Protein AF-A0AAD4BG51-F1 (afdb_monomer_lite)

Organism: NCBI:txid1328754

Secondary structure (DSSP, 8-state):
--HHHHHHSS---HHHHHHHHHHHHHHHHHHHHHHHHSSSS---HHHHHHHHHHHHHHHHHHHHHHHHHHHHHHHHHTTT-HHHHHHHHHHHHHHHHHHHHHHHHHTSHHHHHHHHHHHHHHHHHHHS---GGGT--

Radius of gyration: 22.19 Å; chains: 1; bounding box: 37×41×70 Å

Structure (mmCIF, N/CA/C/O backbone):
data_AF-A0AAD4BG51-F1
#
_entry.id   AF-A0AAD4BG51-F1
#
loop_
_atom_site.group_PDB
_atom_site.id
_atom_site.type_symbol
_atom_site.label_atom_id
_atom_site.label_alt_id
_atom_site.label_comp_id
_atom_site.label_asym_id
_atom_site.label_entity_id
_atom_site.label_seq_id
_atom_site.pdbx_PDB_ins_code
_atom_site.Cartn_x
_atom_site.Cartn_y
_atom_site.Cartn_z
_atom_site.occupancy
_atom_site.B_iso_or_equiv
_atom_site.auth_seq_id
_atom_site.auth_comp_id
_atom_site.auth_asym_id
_atom_site.auth_atom_id
_atom_site.pdbx_PDB_model_num
ATOM 1 N N . MET A 1 1 ? 3.784 27.896 24.393 1.00 53.19 1 MET A N 1
ATOM 2 C CA . MET A 1 1 ? 4.749 26.817 24.707 1.00 53.19 1 MET A CA 1
ATOM 3 C C . MET A 1 1 ? 4.096 25.708 25.551 1.00 53.19 1 MET A C 1
ATOM 5 O O . MET A 1 1 ? 4.689 25.236 26.497 1.00 53.19 1 MET A O 1
ATOM 9 N N . ILE A 1 2 ? 2.863 25.287 25.233 1.00 57.28 2 ILE A N 1
ATOM 10 C CA . ILE A 1 2 ? 2.092 24.314 26.052 1.00 57.28 2 ILE A CA 1
ATOM 11 C C . ILE A 1 2 ? 1.808 23.024 25.249 1.00 57.28 2 ILE A C 1
ATOM 13 O O . ILE A 1 2 ? 1.431 21.991 25.785 1.00 57.28 2 ILE A O 1
ATOM 17 N N . ILE A 1 3 ? 2.031 23.067 23.931 1.00 59.00 3 ILE A N 1
ATOM 18 C CA . ILE A 1 3 ? 1.666 21.998 22.990 1.00 59.00 3 ILE A CA 1
ATOM 19 C C . ILE A 1 3 ? 2.767 20.924 22.907 1.00 59.00 3 ILE A C 1
ATOM 21 O O . ILE A 1 3 ? 2.474 19.753 22.689 1.00 59.00 3 ILE A O 1
ATOM 25 N N . ILE A 1 4 ? 4.033 21.306 23.122 1.00 60.59 4 ILE A N 1
ATOM 26 C CA . ILE A 1 4 ? 5.182 20.391 23.027 1.00 60.59 4 ILE A CA 1
ATOM 27 C C . ILE A 1 4 ? 5.178 19.372 24.169 1.00 60.59 4 ILE A C 1
ATOM 29 O O . ILE A 1 4 ? 5.307 18.179 23.908 1.00 60.59 4 ILE A O 1
ATOM 33 N N . GLU A 1 5 ? 4.950 19.810 25.409 1.00 61.97 5 GLU A N 1
ATOM 34 C CA . GLU A 1 5 ? 4.966 18.911 26.572 1.00 61.97 5 GLU A CA 1
ATOM 35 C C . GLU A 1 5 ? 3.813 17.902 26.541 1.00 61.97 5 GLU A C 1
ATOM 37 O O . GLU A 1 5 ? 4.003 16.727 26.853 1.00 61.97 5 GLU A O 1
ATOM 42 N N . TYR A 1 6 ? 2.634 18.318 26.072 1.00 55.69 6 TYR A N 1
ATOM 43 C CA . TYR A 1 6 ? 1.471 17.432 25.986 1.00 55.69 6 TYR A CA 1
ATOM 44 C C . TYR A 1 6 ? 1.572 16.384 24.868 1.00 55.69 6 TYR A C 1
ATOM 46 O O . TYR A 1 6 ? 1.011 15.295 24.991 1.00 55.69 6 TYR A O 1
ATOM 54 N N . VAL A 1 7 ? 2.288 16.689 23.781 1.00 58.78 7 VAL A N 1
ATOM 55 C CA . VAL A 1 7 ? 2.533 15.735 22.688 1.00 58.78 7 VAL A CA 1
ATOM 56 C C . VAL A 1 7 ? 3.654 14.755 23.041 1.00 58.78 7 VAL A C 1
ATOM 58 O O . VAL A 1 7 ? 3.554 13.582 22.684 1.00 58.78 7 VAL A O 1
ATOM 61 N N . TRP A 1 8 ? 4.691 15.204 23.756 1.00 60.84 8 TRP A N 1
ATOM 62 C CA . TRP A 1 8 ? 5.882 14.390 24.032 1.00 60.84 8 TRP A CA 1
ATOM 63 C C . TRP A 1 8 ? 5.805 13.528 25.297 1.00 60.84 8 TRP A C 1
ATOM 65 O O . TRP A 1 8 ? 6.408 12.459 25.317 1.00 60.84 8 TRP A O 1
ATOM 75 N N . CYS A 1 9 ? 5.039 13.911 26.323 1.00 56.47 9 CYS A N 1
ATOM 76 C CA . CYS A 1 9 ? 4.921 13.114 27.556 1.00 56.47 9 CYS A CA 1
ATOM 77 C C . CYS A 1 9 ? 3.834 12.028 27.508 1.00 56.47 9 CYS A C 1
ATOM 79 O O . CYS A 1 9 ? 3.566 11.367 28.514 1.00 56.47 9 CYS A O 1
ATOM 81 N N . ARG A 1 10 ? 3.181 11.81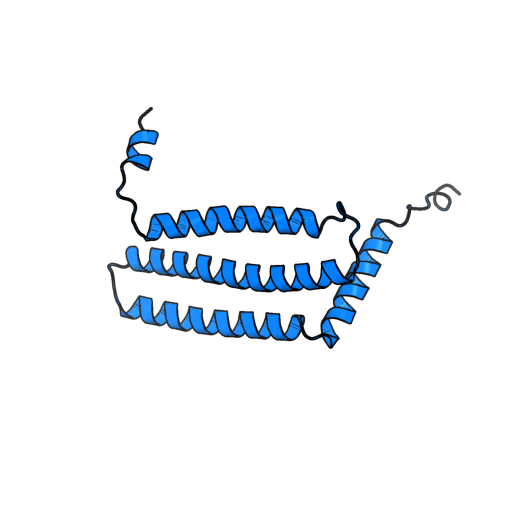9 26.359 1.00 60.06 10 ARG A N 1
ATOM 82 C CA . ARG A 1 10 ? 2.181 10.757 26.230 1.00 60.06 10 ARG A CA 1
ATOM 83 C C . ARG A 1 10 ? 2.899 9.404 26.140 1.00 60.06 10 ARG A C 1
ATOM 85 O O . ARG A 1 10 ? 3.753 9.256 25.265 1.00 60.06 10 ARG A O 1
ATOM 92 N N . PRO A 1 11 ? 2.563 8.410 26.989 1.00 68.56 11 PRO A N 1
ATOM 93 C CA . PRO A 1 11 ? 3.193 7.097 26.927 1.00 68.56 11 PRO A CA 1
ATOM 94 C C . PRO A 1 11 ? 3.043 6.551 25.511 1.00 68.56 11 PRO A C 1
ATOM 96 O O . PRO A 1 11 ? 1.931 6.481 24.975 1.00 68.56 11 PRO A O 1
ATOM 99 N N . TRP A 1 12 ? 4.180 6.240 24.891 1.00 56.16 12 TRP A N 1
ATOM 100 C CA . TRP A 1 12 ? 4.242 5.731 23.531 1.00 56.16 12 TRP A CA 1
ATOM 101 C C . TRP A 1 12 ? 3.472 4.417 23.466 1.00 56.16 12 TRP A C 1
ATOM 103 O O . TRP A 1 12 ? 3.924 3.365 23.912 1.00 56.16 12 TRP A O 1
ATOM 113 N N . THR A 1 13 ? 2.254 4.496 22.944 1.00 74.56 13 THR A N 1
ATOM 114 C CA . THR A 1 13 ? 1.453 3.312 22.660 1.00 74.56 13 THR A CA 1
ATOM 115 C C . THR A 1 13 ? 1.937 2.702 21.352 1.00 74.56 13 THR A C 1
ATOM 117 O O . THR A 1 13 ? 2.326 3.424 20.435 1.00 74.56 13 THR A O 1
ATOM 120 N N . TRP A 1 14 ? 1.847 1.378 21.239 1.00 64.88 14 TRP A N 1
ATOM 121 C CA . TRP A 1 14 ? 2.175 0.620 20.024 1.00 64.88 14 TRP A CA 1
ATOM 122 C C . TRP A 1 14 ? 1.513 1.170 18.745 1.00 64.88 14 TRP A C 1
ATOM 124 O O . TRP A 1 14 ? 2.064 1.084 17.650 1.00 64.88 14 TRP A O 1
ATOM 134 N N . VAL A 1 15 ? 0.342 1.793 18.889 1.00 65.19 15 VAL A N 1
ATOM 135 C CA . VAL A 1 15 ? -0.393 2.448 17.797 1.00 65.19 15 VAL A CA 1
ATOM 136 C C . VAL A 1 15 ? 0.347 3.689 17.282 1.00 65.19 15 VAL A C 1
ATOM 138 O O . VAL A 1 15 ? 0.368 3.956 16.083 1.00 65.19 15 VAL A O 1
ATOM 141 N N . SER A 1 16 ? 0.971 4.448 18.185 1.00 67.56 16 SER A N 1
ATOM 142 C CA . SER A 1 16 ? 1.703 5.671 17.852 1.00 67.56 16 SER A CA 1
ATOM 143 C C . SER A 1 16 ? 3.010 5.360 17.120 1.00 67.56 16 SER A C 1
ATOM 145 O O . SER A 1 16 ? 3.340 6.049 16.157 1.00 67.56 16 SER A O 1
ATOM 147 N N . THR A 1 17 ? 3.711 4.289 17.511 1.00 75.19 17 THR A N 1
ATOM 148 C CA . THR A 1 17 ? 4.902 3.784 16.807 1.00 75.19 17 THR A CA 1
ATOM 149 C C . THR A 1 17 ? 4.572 3.371 15.381 1.00 75.19 17 THR A C 1
ATOM 151 O O . THR A 1 17 ? 5.247 3.807 14.452 1.00 75.19 17 THR A O 1
ATOM 154 N N . MET A 1 18 ? 3.517 2.574 15.182 1.00 71.06 18 MET A N 1
ATOM 155 C CA . MET A 1 18 ? 3.129 2.145 13.835 1.00 71.06 18 MET A CA 1
ATOM 156 C C . MET A 1 18 ? 2.708 3.316 12.947 1.00 71.06 18 MET A C 1
ATOM 158 O O . MET A 1 18 ? 3.078 3.356 11.779 1.00 71.06 18 MET A O 1
ATOM 162 N N . PHE A 1 19 ? 2.001 4.305 13.496 1.00 69.38 19 PHE A N 1
ATOM 163 C CA . PHE A 1 19 ? 1.625 5.501 12.742 1.00 69.38 19 PHE A CA 1
ATOM 164 C C . PHE A 1 19 ? 2.844 6.304 12.267 1.00 69.38 19 PHE A C 1
ATOM 166 O O . PHE A 1 19 ? 2.879 6.759 11.125 1.00 69.38 19 PHE A O 1
ATOM 173 N N . VAL A 1 20 ? 3.852 6.459 13.128 1.00 75.94 20 VAL A N 1
ATOM 174 C CA . VAL A 1 20 ? 5.128 7.100 12.785 1.00 75.94 20 VAL A CA 1
ATOM 175 C C . VAL A 1 20 ? 5.823 6.299 11.684 1.00 75.94 20 VAL A C 1
ATOM 177 O O . VAL A 1 20 ? 6.142 6.858 10.640 1.00 75.94 20 VAL A O 1
ATOM 180 N N . ILE A 1 21 ? 5.971 4.986 11.853 1.00 77.44 21 ILE A N 1
ATOM 181 C CA . ILE A 1 21 ? 6.630 4.110 10.874 1.00 77.44 21 ILE A CA 1
ATOM 182 C C . ILE A 1 21 ? 5.961 4.212 9.499 1.00 77.44 21 ILE A C 1
ATOM 184 O O . ILE A 1 21 ? 6.641 4.503 8.520 1.00 77.44 21 ILE A O 1
ATOM 188 N N . VAL A 1 22 ? 4.635 4.072 9.421 1.00 75.31 22 VAL A N 1
ATOM 189 C CA . VAL A 1 22 ? 3.892 4.230 8.161 1.00 75.31 22 VAL A CA 1
ATOM 190 C C . VAL A 1 22 ? 4.098 5.642 7.597 1.00 75.31 22 VAL A C 1
ATOM 192 O O . VAL A 1 22 ? 4.385 5.825 6.422 1.00 75.31 22 VAL A O 1
ATOM 195 N N . ARG A 1 23 ? 4.045 6.693 8.410 1.00 79.88 23 ARG A N 1
ATOM 196 C CA . ARG A 1 23 ? 4.184 8.050 7.869 1.00 79.88 23 ARG A CA 1
ATOM 197 C C . ARG A 1 23 ? 5.580 8.344 7.309 1.00 79.88 23 ARG A C 1
ATOM 199 O O . ARG A 1 23 ? 5.683 8.946 6.243 1.00 79.88 23 ARG A O 1
ATOM 206 N N . TYR A 1 24 ? 6.635 7.927 8.003 1.00 78.62 24 TYR A N 1
ATOM 207 C CA . TYR A 1 24 ? 8.012 8.195 7.582 1.00 78.62 24 TYR A CA 1
ATOM 208 C C . TYR A 1 24 ? 8.478 7.251 6.470 1.00 78.62 24 TYR A C 1
ATOM 210 O O . TYR A 1 24 ? 9.107 7.715 5.524 1.00 78.62 24 TYR A O 1
ATOM 218 N N . ILE A 1 25 ? 8.112 5.965 6.515 1.00 75.62 25 ILE A N 1
ATOM 219 C CA . ILE A 1 25 ? 8.433 5.020 5.434 1.00 75.62 25 ILE A CA 1
ATOM 220 C C . ILE A 1 25 ? 7.699 5.404 4.146 1.00 75.62 25 ILE A C 1
ATOM 222 O O . ILE A 1 25 ? 8.308 5.377 3.081 1.00 75.62 25 ILE A O 1
ATOM 226 N N . GLY A 1 26 ? 6.436 5.832 4.233 1.00 73.06 26 GLY A N 1
ATOM 227 C CA . GLY A 1 26 ? 5.680 6.289 3.065 1.00 73.06 26 GLY A CA 1
ATOM 228 C C . GLY A 1 26 ? 6.297 7.521 2.407 1.00 73.06 26 GLY A C 1
ATOM 229 O O . GLY A 1 26 ? 6.418 7.574 1.188 1.00 73.06 26 GLY A O 1
ATOM 230 N N . LEU A 1 27 ? 6.751 8.491 3.208 1.00 73.44 27 LEU A N 1
ATOM 231 C CA . LEU A 1 27 ? 7.452 9.674 2.698 1.00 73.44 27 LEU A CA 1
ATOM 232 C C . LEU A 1 27 ? 8.780 9.313 2.027 1.00 73.44 27 LEU A C 1
ATOM 234 O O . LEU A 1 27 ? 9.048 9.795 0.928 1.00 73.44 27 LEU A O 1
ATOM 238 N N . CYS A 1 28 ? 9.579 8.441 2.650 1.00 76.19 28 CYS A N 1
ATOM 239 C CA . CYS A 1 28 ? 10.801 7.928 2.034 1.00 76.19 28 CYS A CA 1
ATOM 240 C C . CYS A 1 28 ? 10.497 7.234 0.701 1.00 76.19 28 CYS A C 1
ATOM 242 O O . CYS A 1 28 ? 11.173 7.504 -0.286 1.00 76.19 28 CYS A O 1
ATOM 244 N N . TRP A 1 29 ? 9.445 6.413 0.647 1.00 75.62 29 TRP A N 1
ATOM 245 C CA . TRP A 1 29 ? 9.045 5.706 -0.567 1.00 75.62 29 TRP A CA 1
ATOM 246 C C . TRP A 1 29 ? 8.620 6.658 -1.691 1.00 75.62 29 TRP A C 1
ATOM 248 O O . TRP A 1 29 ? 9.096 6.510 -2.811 1.00 75.62 29 TRP A O 1
ATOM 258 N N . VAL A 1 30 ? 7.798 7.678 -1.406 1.00 75.50 30 VAL A N 1
ATOM 259 C CA . VAL A 1 30 ? 7.404 8.685 -2.411 1.00 75.50 30 VAL A CA 1
ATOM 260 C C . VAL A 1 30 ? 8.625 9.438 -2.940 1.00 75.50 30 VAL A C 1
ATOM 262 O O . VAL A 1 30 ? 8.718 9.669 -4.144 1.00 75.50 30 VAL A O 1
ATOM 265 N N . MET A 1 31 ? 9.588 9.784 -2.077 1.00 77.12 31 MET A N 1
ATOM 266 C CA . MET A 1 31 ? 10.833 10.418 -2.526 1.00 77.12 31 MET A CA 1
ATOM 267 C C . MET A 1 31 ? 11.634 9.493 -3.446 1.00 77.12 31 MET A C 1
ATOM 269 O O . MET A 1 31 ? 12.067 9.927 -4.510 1.00 77.12 31 MET A O 1
ATOM 273 N N . THR A 1 32 ? 11.789 8.219 -3.079 1.00 72.31 32 THR A N 1
ATOM 274 C CA . THR A 1 32 ? 12.448 7.207 -3.913 1.00 72.31 32 THR A CA 1
ATOM 275 C C . THR A 1 32 ? 11.737 7.055 -5.259 1.00 72.31 32 THR A C 1
ATOM 277 O O . THR A 1 32 ? 12.376 7.149 -6.301 1.00 72.31 32 THR A O 1
ATOM 280 N N . PHE A 1 33 ? 10.413 6.910 -5.262 1.00 71.44 33 PHE A N 1
ATOM 281 C CA . PHE A 1 33 ? 9.619 6.769 -6.480 1.00 71.44 33 PHE A CA 1
ATOM 282 C C . PHE A 1 33 ? 9.776 7.972 -7.416 1.00 71.44 33 PHE A C 1
ATOM 284 O O . PHE A 1 33 ? 10.053 7.796 -8.597 1.00 71.44 33 PHE A O 1
ATOM 291 N N . VAL A 1 34 ? 9.677 9.200 -6.895 1.00 72.12 34 VAL A N 1
ATOM 292 C CA . VAL A 1 34 ? 9.869 10.418 -7.698 1.00 72.12 34 VAL A CA 1
ATOM 293 C C . VAL A 1 34 ? 11.280 10.470 -8.282 1.00 72.12 34 VAL A C 1
ATOM 295 O O . VAL A 1 34 ? 11.422 10.771 -9.464 1.00 72.12 34 VAL A O 1
ATOM 298 N N . LEU A 1 35 ? 12.309 10.129 -7.503 1.00 69.25 35 LEU A N 1
ATOM 299 C CA . LEU A 1 35 ? 13.702 10.133 -7.965 1.00 69.25 35 LEU A CA 1
ATOM 300 C C . LEU A 1 35 ? 13.982 9.108 -9.073 1.00 69.25 35 LEU A C 1
ATOM 302 O O . LEU A 1 35 ? 14.838 9.364 -9.913 1.00 69.25 35 LEU A O 1
ATOM 306 N N . PHE A 1 36 ? 13.279 7.971 -9.083 1.00 64.75 36 PHE A N 1
ATOM 307 C CA . PHE A 1 36 ? 13.474 6.918 -10.086 1.00 64.75 36 PHE A CA 1
ATOM 308 C C . PHE A 1 36 ? 12.523 7.017 -11.289 1.00 64.75 36 PHE A C 1
ATOM 310 O O . PHE A 1 36 ? 12.901 6.622 -12.388 1.00 64.75 36 PHE A O 1
ATOM 317 N N . CYS A 1 37 ? 11.310 7.556 -11.123 1.00 62.50 37 CYS A N 1
ATOM 318 C CA . CYS A 1 37 ? 10.376 7.784 -12.234 1.00 62.50 37 CYS A CA 1
ATOM 319 C C . CYS A 1 37 ? 10.678 9.054 -13.028 1.00 62.50 37 CYS A C 1
ATOM 321 O O . CYS A 1 37 ? 10.334 9.138 -14.205 1.00 62.50 37 CYS A O 1
ATOM 323 N N . THR A 1 38 ? 11.290 10.057 -12.400 1.00 59.28 38 THR A N 1
ATOM 324 C CA . THR A 1 38 ? 11.820 11.206 -13.130 1.00 59.28 38 THR A CA 1
ATOM 325 C C . THR A 1 38 ? 13.219 10.829 -13.603 1.00 59.28 38 THR A C 1
ATOM 327 O O . THR A 1 38 ? 14.043 10.406 -12.803 1.00 59.28 38 THR A O 1
ATOM 330 N N . SER A 1 39 ? 13.485 10.914 -14.906 1.00 56.41 39 SER A N 1
ATOM 331 C CA . SER A 1 39 ? 14.703 10.436 -15.586 1.00 56.41 39 SER A CA 1
ATOM 332 C C . SER A 1 39 ? 16.012 11.150 -15.185 1.00 56.41 39 SER A C 1
ATOM 334 O O . SER A 1 39 ? 16.910 11.304 -16.008 1.00 56.41 39 SER A O 1
ATOM 336 N N . PHE A 1 40 ? 16.139 11.618 -13.941 1.00 54.69 40 PHE A N 1
ATOM 337 C CA . PHE A 1 40 ? 17.309 12.314 -13.409 1.00 54.69 40 PHE A CA 1
ATOM 338 C C . PHE A 1 40 ? 18.564 11.436 -13.374 1.00 54.69 40 PHE A C 1
ATOM 340 O O . PHE A 1 40 ? 19.669 11.974 -13.357 1.00 54.69 40 PHE A O 1
ATOM 347 N N . ILE A 1 41 ? 18.417 10.108 -13.393 1.00 56.50 41 ILE A N 1
ATOM 348 C CA . ILE A 1 41 ? 19.533 9.163 -13.454 1.00 56.50 41 ILE A CA 1
ATOM 349 C C . ILE A 1 41 ? 19.354 8.287 -14.706 1.00 56.50 41 ILE A C 1
ATOM 351 O O . ILE A 1 41 ? 18.529 7.372 -14.692 1.00 56.50 41 ILE A O 1
ATOM 355 N N . PRO A 1 42 ? 20.107 8.532 -15.795 1.00 56.59 42 PRO A N 1
ATOM 356 C CA . PRO A 1 42 ? 20.166 7.612 -16.922 1.00 56.59 42 PRO A CA 1
ATOM 357 C C . PRO A 1 42 ? 20.882 6.330 -16.472 1.00 56.59 42 PRO A C 1
ATOM 359 O O . PRO A 1 42 ? 22.107 6.287 -16.373 1.00 56.59 42 PRO A O 1
ATOM 362 N N . GLY A 1 43 ? 20.106 5.302 -16.130 1.00 60.47 43 GLY A N 1
ATOM 363 C CA . GLY A 1 43 ? 20.595 3.976 -15.755 1.00 60.47 43 GLY A CA 1
ATOM 364 C C . GLY A 1 43 ? 20.270 2.917 -16.818 1.00 60.47 43 GLY A C 1
ATOM 365 O O . GLY A 1 43 ? 19.386 3.138 -17.649 1.00 60.47 43 GLY A O 1
ATOM 366 N N . PRO A 1 44 ? 20.951 1.757 -16.811 1.00 59.62 44 PRO A N 1
ATOM 367 C CA . PRO A 1 44 ? 20.640 0.649 -17.712 1.00 59.62 44 PRO A CA 1
ATOM 368 C C . PRO A 1 44 ? 19.184 0.183 -17.547 1.00 59.62 44 PRO A C 1
ATOM 370 O O . PRO A 1 44 ? 18.699 0.055 -16.421 1.00 59.62 44 PRO A O 1
ATOM 373 N N . LEU A 1 45 ? 18.510 -0.127 -18.661 1.00 62.12 45 LEU A N 1
ATOM 374 C CA . LEU A 1 45 ? 17.103 -0.571 -18.707 1.00 62.12 45 LEU A CA 1
ATOM 375 C C . LEU A 1 45 ? 16.812 -1.774 -17.787 1.00 62.12 45 LEU A C 1
ATOM 377 O O . LEU A 1 45 ? 15.720 -1.882 -17.233 1.00 62.12 45 LEU A O 1
ATOM 381 N N . GLU A 1 46 ? 17.801 -2.642 -17.566 1.00 61.84 46 GLU A N 1
ATOM 382 C CA . GLU A 1 46 ? 17.682 -3.804 -16.676 1.00 61.84 46 GLU A CA 1
ATOM 383 C C . GLU A 1 46 ? 17.533 -3.412 -15.200 1.00 61.84 46 GLU A C 1
ATOM 385 O O . GLU A 1 46 ? 16.750 -4.014 -14.465 1.00 61.84 46 GLU A O 1
ATOM 390 N N . VAL A 1 47 ? 18.223 -2.352 -14.769 1.00 63.31 47 VAL A N 1
ATOM 391 C CA . VAL A 1 47 ? 18.165 -1.859 -13.386 1.00 63.31 47 VAL A CA 1
ATOM 392 C C . VAL A 1 47 ? 16.814 -1.190 -13.115 1.00 63.31 47 VAL A C 1
ATOM 394 O O . VAL A 1 47 ? 16.255 -1.336 -12.029 1.00 63.31 47 VAL A O 1
ATOM 397 N N . GLY A 1 48 ? 16.243 -0.521 -14.123 1.00 65.38 48 GLY A N 1
ATOM 398 C CA . GLY A 1 48 ? 14.916 0.095 -14.033 1.00 65.38 48 GLY A CA 1
ATOM 399 C C . GLY A 1 48 ? 13.791 -0.921 -13.810 1.00 65.38 48 GLY A C 1
ATOM 400 O O . GLY A 1 48 ? 12.897 -0.668 -13.004 1.00 65.38 48 GLY A O 1
ATOM 401 N N . SER A 1 49 ? 13.865 -2.090 -14.456 1.00 68.19 49 SER A N 1
ATOM 402 C CA . SER A 1 49 ? 12.859 -3.155 -14.315 1.00 68.19 49 SER A CA 1
ATOM 403 C C . SER A 1 49 ? 12.819 -3.738 -12.896 1.00 68.19 49 SER A C 1
ATOM 405 O O . SER A 1 49 ? 11.756 -3.831 -12.281 1.00 68.19 49 SER A O 1
ATOM 407 N N . VAL A 1 50 ? 13.990 -4.041 -12.321 1.00 68.56 50 VAL A N 1
ATOM 408 C CA . VAL A 1 50 ? 14.093 -4.590 -10.957 1.00 68.56 50 VAL A CA 1
ATOM 409 C C . VAL A 1 50 ? 13.625 -3.574 -9.912 1.00 68.56 50 VAL A C 1
ATOM 411 O O . VAL A 1 50 ? 12.894 -3.928 -8.988 1.00 68.56 50 VAL A O 1
ATOM 414 N N . ILE A 1 51 ? 13.999 -2.298 -10.062 1.00 71.12 51 ILE A N 1
ATOM 415 C CA . ILE A 1 51 ? 13.559 -1.231 -9.151 1.00 71.12 51 ILE A CA 1
ATOM 416 C C . ILE A 1 51 ? 12.045 -1.035 -9.232 1.00 71.12 51 ILE A C 1
ATOM 418 O O . ILE A 1 51 ? 11.402 -0.879 -8.195 1.00 71.12 51 ILE A O 1
ATOM 422 N N . TYR A 1 52 ? 11.463 -1.087 -10.433 1.00 70.31 52 TYR A N 1
ATOM 423 C CA . TYR A 1 52 ? 10.018 -0.989 -10.611 1.00 70.31 52 TYR A CA 1
ATOM 424 C C . TYR A 1 52 ? 9.286 -2.127 -9.894 1.00 70.31 52 TYR A C 1
ATOM 426 O O . TYR A 1 52 ? 8.373 -1.870 -9.108 1.00 70.31 52 TYR A O 1
ATOM 434 N N . GLN A 1 53 ? 9.753 -3.365 -10.061 1.00 73.19 53 GLN A N 1
ATOM 435 C CA . GLN A 1 53 ? 9.173 -4.525 -9.390 1.00 73.19 53 GLN A CA 1
ATOM 436 C C . GLN A 1 53 ? 9.273 -4.402 -7.862 1.00 73.19 53 GLN A C 1
ATOM 438 O O . GLN A 1 53 ? 8.273 -4.539 -7.160 1.00 73.19 53 GLN A O 1
ATOM 443 N N . ILE A 1 54 ? 10.451 -4.054 -7.330 1.00 77.00 54 ILE A N 1
ATOM 444 C CA . ILE A 1 54 ? 10.638 -3.813 -5.889 1.00 77.00 54 ILE A CA 1
ATOM 445 C C . ILE A 1 54 ? 9.719 -2.684 -5.398 1.00 77.00 54 ILE A C 1
ATOM 447 O O . ILE A 1 54 ? 9.160 -2.778 -4.305 1.00 77.00 54 ILE A O 1
ATOM 451 N N . SER A 1 55 ? 9.536 -1.627 -6.195 1.00 72.06 55 SER A N 1
ATOM 452 C CA . SER A 1 55 ? 8.670 -0.503 -5.838 1.00 72.06 55 SER A CA 1
ATOM 453 C C . SER A 1 55 ? 7.193 -0.897 -5.748 1.00 72.06 55 SER A C 1
ATOM 455 O O . SER A 1 55 ? 6.519 -0.430 -4.829 1.00 72.06 55 SER A O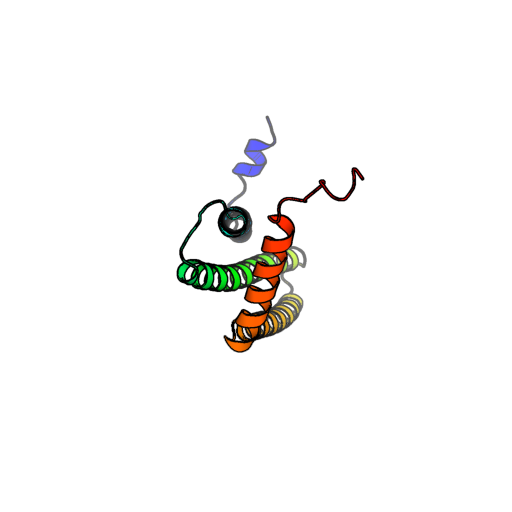 1
ATOM 457 N N . GLY A 1 56 ? 6.720 -1.798 -6.620 1.00 75.56 56 GLY A N 1
ATOM 458 C CA . GLY A 1 56 ? 5.363 -2.352 -6.587 1.00 75.56 56 GLY A CA 1
ATOM 459 C C . GLY A 1 56 ? 5.107 -3.152 -5.309 1.00 75.56 56 GLY A C 1
ATOM 460 O O . GLY A 1 56 ? 4.210 -2.819 -4.532 1.00 75.56 56 GLY A O 1
ATOM 461 N N . TRP A 1 57 ? 5.984 -4.110 -4.998 1.00 77.31 57 TRP A N 1
ATOM 462 C CA . TRP A 1 57 ? 5.890 -4.889 -3.756 1.00 77.31 57 TRP A CA 1
ATOM 463 C C . TRP A 1 57 ? 5.986 -4.014 -2.500 1.00 77.31 57 TRP A C 1
ATOM 465 O O . TRP A 1 57 ? 5.247 -4.220 -1.533 1.00 77.31 57 TRP A O 1
ATOM 475 N N . ALA A 1 58 ? 6.859 -3.001 -2.510 1.00 78.44 58 ALA A N 1
ATOM 476 C CA . ALA A 1 58 ? 6.982 -2.047 -1.412 1.00 78.44 58 ALA A CA 1
ATOM 477 C C . ALA A 1 58 ? 5.707 -1.207 -1.221 1.00 78.44 58 ALA A C 1
ATOM 479 O O . ALA A 1 58 ? 5.321 -0.937 -0.084 1.00 78.44 58 ALA A O 1
ATOM 480 N N . PHE A 1 59 ? 5.024 -0.835 -2.307 1.00 75.94 59 PHE A N 1
ATOM 481 C CA . PHE A 1 59 ? 3.750 -0.119 -2.258 1.00 75.94 59 PHE A CA 1
ATOM 482 C C . PHE A 1 59 ? 2.630 -0.971 -1.655 1.00 75.94 59 PHE A C 1
ATOM 484 O O . PHE A 1 59 ? 1.912 -0.505 -0.769 1.00 75.94 59 PHE A O 1
ATOM 491 N N . VAL A 1 60 ? 2.516 -2.236 -2.072 1.00 80.00 60 VAL A N 1
ATOM 492 C CA . VAL A 1 60 ? 1.539 -3.181 -1.506 1.00 80.00 60 VAL A CA 1
ATOM 493 C C . VAL A 1 60 ? 1.789 -3.377 -0.008 1.00 80.00 60 VAL A C 1
ATOM 495 O O . VAL A 1 60 ? 0.860 -3.275 0.797 1.00 80.00 60 VAL A O 1
ATOM 498 N N . ALA A 1 61 ? 3.050 -3.573 0.392 1.00 80.75 61 ALA A N 1
ATOM 499 C CA . ALA A 1 61 ? 3.427 -3.673 1.800 1.00 80.75 61 ALA A CA 1
ATOM 500 C C . ALA A 1 61 ? 3.068 -2.395 2.579 1.00 80.75 61 ALA A C 1
ATOM 502 O O . ALA A 1 61 ? 2.523 -2.467 3.683 1.00 80.75 61 ALA A O 1
ATOM 503 N N . PHE A 1 62 ? 3.307 -1.223 1.990 1.00 80.06 62 PHE A N 1
ATOM 504 C CA . PHE A 1 62 ? 2.993 0.065 2.595 1.00 80.06 62 PHE A CA 1
ATOM 505 C C . PHE A 1 62 ? 1.494 0.264 2.847 1.00 80.06 62 PHE A C 1
ATOM 507 O O . PHE A 1 62 ? 1.091 0.604 3.962 1.00 80.06 62 PHE A O 1
ATOM 514 N N . LEU A 1 63 ? 0.670 0.021 1.825 1.00 80.38 63 LEU A N 1
ATOM 515 C CA . LEU A 1 63 ? -0.785 0.107 1.930 1.00 80.38 63 LEU A CA 1
ATOM 516 C C . LEU A 1 63 ? -1.322 -0.851 2.988 1.00 80.38 63 LEU A C 1
ATOM 518 O O . LEU A 1 63 ? -2.114 -0.444 3.834 1.00 80.38 63 LEU A O 1
ATOM 522 N N . SER A 1 64 ? -0.817 -2.087 3.005 1.00 81.62 64 SER A N 1
ATOM 523 C CA . SER A 1 64 ? -1.228 -3.091 3.987 1.00 81.62 64 SER A CA 1
ATOM 524 C C . SER A 1 64 ? -0.957 -2.635 5.431 1.00 81.62 64 SER A C 1
ATOM 526 O O . SER A 1 64 ? -1.808 -2.773 6.313 1.00 81.62 64 SER A O 1
ATOM 528 N N . ALA A 1 65 ? 0.189 -1.989 5.670 1.00 81.12 65 ALA A N 1
ATOM 529 C CA . ALA A 1 65 ? 0.529 -1.422 6.968 1.00 81.12 65 ALA A CA 1
ATOM 530 C C . ALA A 1 65 ? -0.354 -0.212 7.330 1.00 81.12 65 ALA A C 1
ATOM 532 O O . ALA A 1 65 ? -0.763 -0.073 8.486 1.00 81.12 65 ALA A O 1
ATOM 533 N N . ALA A 1 66 ? -0.676 0.653 6.363 1.00 81.50 66 ALA A N 1
ATOM 534 C CA . ALA A 1 66 ? -1.570 1.792 6.572 1.00 81.50 66 ALA A CA 1
ATOM 535 C C . ALA A 1 66 ? -3.001 1.348 6.928 1.00 81.50 66 ALA A C 1
ATOM 537 O O . ALA A 1 66 ? -3.586 1.871 7.884 1.00 81.50 66 ALA A O 1
ATOM 538 N N . ASP A 1 67 ? -3.524 0.340 6.229 1.00 82.75 67 ASP A N 1
ATOM 539 C CA . ASP A 1 67 ? -4.840 -0.244 6.492 1.00 82.75 67 ASP A CA 1
ATOM 540 C C . ASP A 1 67 ? -4.887 -0.901 7.878 1.00 82.75 67 ASP A C 1
ATOM 542 O O . ASP A 1 67 ? -5.823 -0.665 8.644 1.00 82.75 67 ASP A O 1
ATOM 546 N N . LEU A 1 68 ? -3.838 -1.632 8.275 1.00 82.06 68 LEU A N 1
ATOM 547 C CA . LEU A 1 68 ? -3.708 -2.180 9.632 1.00 82.06 68 LEU A CA 1
ATOM 548 C C . LEU A 1 68 ? -3.787 -1.096 10.712 1.00 82.06 68 LEU A C 1
ATOM 550 O O . LEU A 1 68 ? -4.486 -1.266 11.716 1.00 82.06 68 LEU A O 1
ATOM 554 N N . VAL A 1 69 ? -3.111 0.038 10.511 1.00 82.62 69 VAL A N 1
ATOM 555 C CA . VAL A 1 69 ? -3.178 1.173 11.443 1.00 82.62 69 VAL A CA 1
ATOM 556 C C . VAL A 1 69 ? -4.586 1.767 11.485 1.00 82.62 69 VAL A C 1
ATOM 558 O O . VAL A 1 69 ? -5.066 2.106 12.572 1.00 82.62 69 VAL A O 1
ATOM 561 N N . MET A 1 70 ? -5.270 1.870 10.342 1.00 83.25 70 MET A N 1
ATOM 562 C CA . MET A 1 70 ? -6.655 2.338 10.282 1.00 83.25 70 MET A CA 1
ATOM 563 C C . MET A 1 70 ? -7.595 1.403 11.059 1.00 83.25 70 MET A C 1
ATOM 565 O O . MET A 1 70 ? -8.348 1.877 11.914 1.00 83.25 70 MET A O 1
ATOM 569 N N . ILE A 1 71 ? -7.491 0.086 10.850 1.00 83.75 71 ILE A N 1
ATOM 570 C CA . ILE A 1 71 ? -8.256 -0.947 11.569 1.00 83.75 71 ILE A CA 1
ATOM 571 C C . ILE A 1 71 ? -8.011 -0.844 13.077 1.00 83.75 71 ILE A C 1
ATOM 573 O O . ILE A 1 71 ? -8.955 -0.831 13.870 1.00 83.75 71 ILE A O 1
ATOM 577 N N . LEU A 1 72 ? -6.746 -0.711 13.484 1.00 80.50 72 LEU A N 1
ATOM 578 C CA . LEU A 1 72 ? -6.359 -0.601 14.888 1.00 80.50 72 LEU A CA 1
ATOM 579 C C . LEU A 1 72 ? -6.923 0.668 15.545 1.00 80.50 72 LEU A C 1
ATOM 581 O O . LEU A 1 72 ? -7.367 0.629 16.696 1.00 80.50 72 LEU A O 1
ATOM 585 N N . ARG A 1 73 ? -6.961 1.788 14.812 1.00 80.38 73 ARG A N 1
ATOM 586 C CA . ARG A 1 73 ? -7.583 3.042 15.269 1.00 80.38 73 ARG A CA 1
ATOM 587 C C . ARG A 1 73 ? -9.090 2.900 15.458 1.00 80.38 73 ARG A C 1
ATOM 589 O O . ARG A 1 73 ? -9.613 3.335 16.482 1.00 80.38 73 ARG A O 1
ATOM 596 N N . VAL A 1 74 ? -9.776 2.279 14.498 1.00 82.12 74 VAL A N 1
ATOM 597 C CA . VAL A 1 74 ? -11.222 2.015 14.573 1.00 82.12 74 VAL A CA 1
ATOM 598 C C . VAL A 1 74 ? -11.536 1.090 15.751 1.00 82.12 74 VAL A C 1
ATOM 600 O O . VAL A 1 74 ? -12.449 1.365 16.528 1.00 82.12 74 VAL A O 1
ATOM 603 N N . TYR A 1 75 ? -10.721 0.054 15.957 1.00 77.31 75 TYR A N 1
ATOM 604 C CA . TYR A 1 75 ? -10.852 -0.865 17.087 1.00 77.31 75 TYR A CA 1
ATOM 605 C C . TYR A 1 75 ? -10.703 -0.170 18.448 1.00 77.31 75 TYR A C 1
ATOM 607 O O . TYR A 1 75 ? -11.467 -0.445 19.377 1.00 77.31 75 TYR A O 1
ATOM 615 N N . ALA A 1 76 ? -9.744 0.753 18.573 1.00 78.06 76 ALA A N 1
ATOM 616 C CA . ALA A 1 76 ? -9.541 1.524 19.798 1.00 78.06 76 ALA A CA 1
ATOM 617 C C . ALA A 1 76 ? -10.717 2.468 20.103 1.00 78.06 76 ALA A C 1
ATOM 619 O O . ALA A 1 76 ? -11.048 2.674 21.269 1.00 78.06 76 ALA A O 1
ATOM 620 N N . MET A 1 77 ? -11.359 3.014 19.068 1.00 83.00 77 MET A N 1
ATOM 621 C CA . MET A 1 77 ? -12.519 3.899 19.194 1.00 83.00 77 MET A CA 1
ATOM 6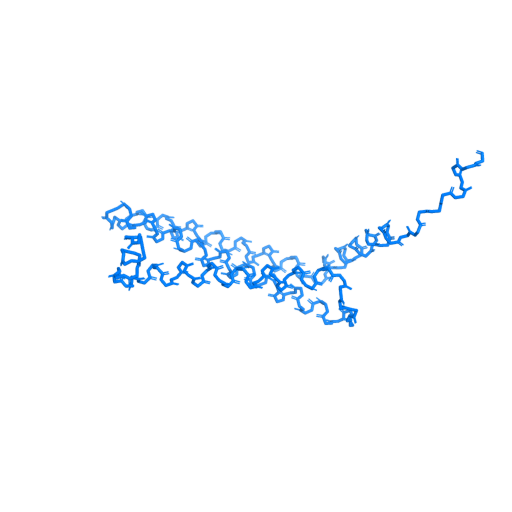22 C C . MET A 1 77 ? -13.803 3.133 19.557 1.00 83.00 77 MET A C 1
ATOM 624 O O . MET A 1 77 ? -14.626 3.641 20.313 1.00 83.00 77 MET A O 1
ATOM 628 N N . TRP A 1 78 ? -13.953 1.890 19.087 1.00 75.50 78 TRP A N 1
ATOM 629 C CA . TRP A 1 78 ? -15.148 1.060 19.300 1.00 75.50 78 TRP A CA 1
ATOM 630 C C . TRP A 1 78 ? -15.021 0.075 20.476 1.00 75.50 78 TRP A C 1
ATOM 632 O O . TRP A 1 78 ? -15.311 -1.123 20.368 1.00 75.50 78 TRP A O 1
ATOM 642 N N . ASN A 1 79 ? -14.545 0.588 21.613 1.00 76.75 79 ASN A N 1
ATOM 643 C CA . ASN A 1 79 ? -14.567 -0.061 22.929 1.00 76.75 79 ASN A CA 1
ATOM 644 C C . ASN A 1 79 ? -14.113 -1.543 22.961 1.00 76.75 79 ASN A C 1
ATOM 646 O O . ASN A 1 79 ? -14.724 -2.374 23.631 1.00 76.75 79 ASN A O 1
ATOM 650 N N . ARG A 1 80 ? -13.058 -1.897 22.208 1.00 69.62 80 ARG A N 1
ATOM 651 C CA . ARG A 1 80 ? -12.492 -3.265 22.122 1.00 69.62 80 ARG A CA 1
ATOM 652 C C . ARG A 1 80 ? -13.496 -4.375 21.770 1.00 69.62 80 ARG A C 1
ATOM 654 O O . ARG A 1 80 ? -13.308 -5.540 22.131 1.00 69.62 80 ARG A O 1
ATOM 661 N N . SER A 1 81 ? -14.561 -4.051 21.045 1.00 74.06 81 SER A N 1
ATOM 662 C CA . SER A 1 81 ? -15.505 -5.070 20.586 1.00 74.06 81 SER A CA 1
ATOM 663 C C . SER A 1 81 ? -14.848 -5.993 19.540 1.00 74.06 81 SER A C 1
ATOM 665 O O . SER A 1 81 ? -14.527 -5.607 18.417 1.00 74.06 81 SER A O 1
ATOM 667 N N . LYS A 1 82 ? -14.642 -7.260 19.923 1.00 81.88 82 LYS A N 1
ATOM 668 C CA . LYS A 1 82 ? -14.062 -8.322 19.080 1.00 81.88 82 LYS A CA 1
ATOM 669 C C . LYS A 1 82 ? -14.797 -8.597 17.749 1.00 81.88 82 LYS A C 1
ATOM 671 O O . LYS A 1 82 ? -14.096 -8.920 16.790 1.00 81.88 82 LYS A O 1
ATOM 676 N N . PRO A 1 83 ? -16.141 -8.484 17.622 1.00 83.38 83 PRO A N 1
ATOM 677 C CA . PRO A 1 83 ? -16.802 -8.809 16.352 1.00 83.38 83 PRO A CA 1
ATOM 678 C C . PRO A 1 83 ? -16.426 -7.847 15.219 1.00 83.38 83 PRO A C 1
ATOM 680 O O . PRO A 1 83 ? -16.229 -8.284 14.090 1.00 83.38 83 PRO A O 1
ATOM 683 N N . ILE A 1 84 ? -16.251 -6.558 15.522 1.00 83.31 84 ILE A N 1
ATOM 684 C CA . ILE A 1 84 ? -15.882 -5.543 14.525 1.00 83.31 84 ILE A CA 1
ATOM 685 C C . ILE A 1 84 ? -14.461 -5.777 14.019 1.00 83.31 84 ILE A C 1
ATOM 687 O O . ILE A 1 84 ? -14.218 -5.697 12.819 1.00 83.31 84 ILE A O 1
ATOM 691 N N . LEU A 1 85 ? -13.541 -6.149 14.916 1.00 79.62 85 LEU A N 1
ATOM 692 C CA . LEU A 1 85 ? -12.186 -6.530 14.525 1.00 79.62 85 LEU A CA 1
ATOM 693 C C . LEU A 1 85 ? -12.214 -7.692 13.525 1.00 79.62 85 LEU A C 1
ATOM 695 O O . LEU A 1 85 ? -11.540 -7.622 12.507 1.00 79.62 8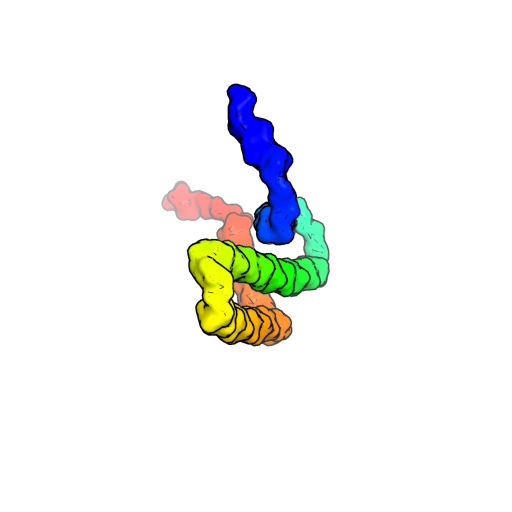5 LEU A O 1
ATOM 699 N N . CYS A 1 86 ? -13.019 -8.724 13.787 1.00 85.56 86 CYS A N 1
ATOM 700 C CA . CYS A 1 86 ? -13.111 -9.898 12.919 1.00 85.56 86 CYS A CA 1
ATOM 701 C C . CYS A 1 86 ? -13.593 -9.532 11.503 1.00 85.56 86 CYS A C 1
ATOM 703 O O . CYS A 1 86 ? -12.998 -9.962 10.518 1.00 85.56 86 CYS A O 1
ATOM 705 N N . ILE A 1 87 ? -14.618 -8.675 11.401 1.00 88.75 87 ILE A N 1
ATOM 706 C CA . ILE A 1 87 ? -15.145 -8.193 10.114 1.00 88.75 87 ILE A CA 1
ATOM 707 C C . ILE A 1 87 ? -14.093 -7.365 9.364 1.00 88.75 87 ILE A C 1
ATOM 709 O O . ILE A 1 87 ? -13.863 -7.604 8.180 1.00 88.75 87 ILE A O 1
ATOM 713 N N . LEU A 1 88 ? -13.424 -6.420 10.038 1.00 85.00 88 LEU A N 1
ATOM 714 C CA . LEU A 1 88 ? -12.387 -5.604 9.395 1.00 85.00 88 LEU A CA 1
ATOM 715 C C . LEU A 1 88 ? -11.202 -6.456 8.927 1.00 85.00 88 LEU A C 1
ATOM 717 O O . LEU A 1 88 ? -10.669 -6.215 7.849 1.00 85.00 88 LEU A O 1
ATOM 721 N N . LEU A 1 89 ? -10.807 -7.464 9.706 1.00 87.56 89 LEU A N 1
ATOM 722 C CA . LEU A 1 89 ? -9.696 -8.352 9.364 1.00 87.56 89 LEU A CA 1
ATOM 723 C C . LEU A 1 89 ? -10.045 -9.236 8.158 1.00 87.56 89 LEU A C 1
ATOM 725 O O . LEU A 1 89 ? -9.207 -9.443 7.288 1.00 87.56 89 LEU A O 1
ATOM 729 N N . PHE A 1 90 ? -11.296 -9.690 8.056 1.00 91.38 90 PHE A N 1
ATOM 730 C CA . PHE A 1 90 ? -11.776 -10.432 6.891 1.00 91.38 90 PHE A CA 1
ATOM 731 C C . PHE A 1 90 ? -11.727 -9.591 5.605 1.00 91.38 90 PHE A C 1
ATOM 733 O O . PHE A 1 90 ? -11.195 -10.044 4.592 1.00 91.38 90 PHE A O 1
ATOM 740 N N . ILE A 1 91 ? -12.219 -8.347 5.657 1.00 89.19 91 ILE A N 1
ATOM 741 C CA . ILE A 1 91 ? -12.163 -7.411 4.520 1.00 89.19 91 ILE A CA 1
ATOM 742 C C . ILE A 1 91 ? -10.707 -7.103 4.145 1.00 89.19 91 ILE A C 1
ATOM 744 O O . ILE A 1 91 ? -10.359 -7.114 2.967 1.00 89.19 91 ILE A O 1
ATOM 748 N N . TYR A 1 92 ? -9.844 -6.895 5.141 1.00 85.56 92 TYR A N 1
ATOM 749 C CA . TYR A 1 92 ? -8.418 -6.658 4.935 1.00 85.56 92 TYR A CA 1
ATOM 750 C C . TYR A 1 92 ? -7.732 -7.811 4.198 1.00 85.56 92 TYR A C 1
ATOM 752 O O . TYR A 1 92 ? -7.007 -7.568 3.235 1.00 85.56 92 TYR A O 1
ATOM 760 N N . VAL A 1 93 ? -7.985 -9.059 4.609 1.00 89.94 93 VAL A N 1
ATOM 761 C CA . VAL A 1 93 ? -7.416 -10.254 3.963 1.00 89.94 93 VAL A CA 1
ATOM 762 C C . VAL A 1 93 ? -7.888 -10.369 2.514 1.00 89.94 93 VAL A C 1
ATOM 764 O O . VAL A 1 93 ? -7.078 -10.605 1.622 1.00 89.94 93 VAL A O 1
ATOM 767 N N . LEU A 1 94 ? -9.179 -10.140 2.252 1.00 91.44 94 LEU A N 1
ATOM 768 C CA . LEU A 1 94 ? -9.717 -10.110 0.887 1.00 91.44 94 LEU A CA 1
ATOM 769 C C . LEU A 1 94 ? -9.014 -9.061 0.020 1.00 91.44 94 LEU A C 1
ATOM 771 O O . LEU A 1 94 ? -8.602 -9.355 -1.101 1.00 91.44 94 LEU A O 1
ATOM 775 N N . GLN A 1 95 ? -8.835 -7.855 0.553 1.00 86.06 95 GLN A N 1
ATOM 776 C CA . GLN A 1 95 ? -8.179 -6.766 -0.160 1.00 86.06 95 GLN A CA 1
ATOM 777 C C . GLN A 1 95 ? -6.694 -7.053 -0.421 1.00 86.06 95 GLN A C 1
ATOM 779 O O . GLN A 1 95 ? -6.212 -6.784 -1.520 1.00 86.06 95 GLN A O 1
ATOM 784 N N . THR A 1 96 ? -5.977 -7.655 0.537 1.00 83.94 96 THR A N 1
ATOM 785 C CA . THR A 1 96 ? -4.568 -8.039 0.336 1.00 83.94 96 THR A CA 1
ATOM 786 C C . THR A 1 96 ? -4.425 -9.123 -0.725 1.00 83.94 96 THR A C 1
ATOM 788 O O . THR A 1 96 ? -3.530 -9.027 -1.559 1.00 83.94 96 THR A O 1
ATOM 791 N N . ILE A 1 97 ? -5.323 -10.112 -0.752 1.00 89.44 97 ILE A N 1
ATOM 792 C CA . ILE A 1 97 ? -5.317 -11.153 -1.789 1.00 89.44 97 ILE A CA 1
ATOM 793 C C . ILE A 1 97 ? -5.495 -10.525 -3.176 1.00 89.44 97 ILE A C 1
ATOM 795 O O . ILE A 1 97 ? -4.708 -10.808 -4.075 1.00 89.44 97 ILE A O 1
ATOM 799 N N . VAL A 1 98 ? -6.484 -9.641 -3.350 1.00 89.38 98 VAL A N 1
ATOM 800 C CA . VAL A 1 98 ? -6.723 -8.975 -4.643 1.00 89.38 98 VAL A CA 1
ATOM 801 C C . VAL A 1 98 ? -5.518 -8.129 -5.059 1.00 89.38 98 VAL A C 1
ATOM 803 O O . VAL A 1 98 ? -5.098 -8.206 -6.212 1.00 89.38 98 VAL A O 1
ATOM 806 N N . ALA A 1 99 ? -4.926 -7.367 -4.134 1.00 81.38 99 ALA A N 1
ATOM 807 C CA . ALA A 1 99 ? -3.758 -6.536 -4.419 1.00 81.38 99 ALA A CA 1
ATOM 808 C C . ALA A 1 99 ? -2.540 -7.365 -4.863 1.00 81.38 99 ALA A C 1
ATOM 810 O O . ALA A 1 99 ? -1.898 -7.018 -5.851 1.00 81.38 99 ALA A O 1
ATOM 811 N N . VAL A 1 100 ? -2.254 -8.483 -4.184 1.00 85.69 100 VAL A N 1
ATOM 812 C CA . VAL A 1 100 ? -1.139 -9.381 -4.534 1.00 85.69 100 VAL A CA 1
ATOM 813 C C . VAL A 1 100 ? -1.367 -10.058 -5.884 1.00 85.69 100 VAL A C 1
ATOM 815 O O . VAL A 1 100 ? -0.434 -10.179 -6.672 1.00 85.69 100 VAL A O 1
ATOM 818 N N . VAL A 1 101 ? -2.599 -10.484 -6.177 1.00 88.50 101 VAL A N 1
ATOM 819 C CA . VAL A 1 101 ? -2.925 -11.099 -7.472 1.00 88.50 101 VAL A CA 1
ATOM 820 C C . VAL A 1 101 ? -2.774 -10.088 -8.605 1.00 88.50 101 VAL A C 1
ATOM 822 O O . VAL A 1 101 ? -2.175 -10.415 -9.624 1.00 88.50 101 VAL A O 1
ATOM 825 N N . LEU A 1 102 ? -3.271 -8.860 -8.433 1.00 82.50 102 LEU A N 1
ATOM 826 C CA . LEU A 1 102 ? -3.124 -7.807 -9.439 1.00 82.50 102 LEU A CA 1
ATOM 827 C C . LEU A 1 102 ? -1.656 -7.460 -9.685 1.00 82.50 102 LEU A C 1
ATOM 829 O O . LEU A 1 102 ? -1.246 -7.391 -10.840 1.00 82.50 102 LEU A O 1
ATOM 833 N N . ASP A 1 103 ? -0.863 -7.293 -8.627 1.00 79.31 103 ASP A N 1
ATOM 834 C CA . ASP A 1 103 ? 0.568 -7.016 -8.763 1.00 79.31 103 ASP A CA 1
ATOM 835 C C . ASP A 1 103 ? 1.295 -8.190 -9.441 1.00 79.31 103 ASP A C 1
ATOM 837 O O . ASP A 1 103 ? 2.083 -7.986 -10.361 1.00 79.31 103 ASP A O 1
ATOM 841 N N . GLY A 1 104 ? 0.962 -9.434 -9.087 1.00 81.38 104 GLY A N 1
ATOM 842 C CA . GLY A 1 104 ? 1.495 -10.624 -9.753 1.00 81.38 104 GLY A CA 1
ATOM 843 C C . GLY A 1 104 ? 1.167 -10.686 -11.249 1.00 81.38 104 GLY A C 1
ATOM 844 O O . GLY A 1 104 ? 2.045 -10.991 -12.050 1.00 81.38 104 GLY A O 1
ATOM 845 N N . VAL A 1 105 ? -0.068 -10.349 -11.637 1.00 82.88 105 VAL A N 1
ATOM 846 C CA . VAL A 1 105 ? -0.512 -10.326 -13.044 1.00 82.88 105 VAL A CA 1
ATOM 847 C C . VAL A 1 105 ? 0.145 -9.187 -13.828 1.00 82.88 105 VAL A C 1
ATOM 849 O O . VAL A 1 105 ? 0.519 -9.370 -14.983 1.00 82.88 105 VAL A O 1
ATOM 852 N N . ILE A 1 106 ? 0.315 -8.011 -13.218 1.00 71.69 106 ILE A N 1
ATOM 853 C CA . ILE A 1 106 ? 0.963 -6.856 -13.861 1.00 71.69 106 ILE A CA 1
ATOM 854 C C . ILE A 1 106 ? 2.457 -7.115 -14.077 1.00 71.69 106 ILE A C 1
ATOM 856 O O . ILE A 1 106 ? 3.001 -6.729 -15.111 1.00 71.69 106 ILE A O 1
ATOM 860 N N . ASN A 1 107 ? 3.109 -7.780 -13.121 1.00 67.12 107 ASN A N 1
ATOM 861 C CA . ASN A 1 107 ? 4.522 -8.144 -13.208 1.00 67.12 107 ASN A CA 1
ATOM 862 C C . ASN A 1 107 ? 4.785 -9.368 -14.105 1.00 67.12 107 ASN A C 1
ATOM 864 O O . ASN A 1 107 ? 5.942 -9.762 -14.266 1.00 67.12 107 ASN A O 1
ATOM 868 N N . ASP A 1 108 ? 3.753 -9.972 -14.701 1.00 74.94 108 ASP A N 1
ATOM 869 C CA . ASP A 1 108 ? 3.936 -11.012 -15.708 1.00 74.94 108 ASP A CA 1
ATOM 870 C C . ASP A 1 108 ? 4.686 -10.413 -16.922 1.00 74.94 108 ASP A C 1
ATOM 872 O O . ASP A 1 108 ? 4.313 -9.339 -17.423 1.00 74.94 108 ASP A O 1
ATOM 876 N N . PRO A 1 109 ? 5.762 -11.059 -17.416 1.00 59.56 109 PRO A N 1
ATOM 877 C CA . PRO A 1 109 ? 6.598 -10.534 -18.501 1.00 59.56 109 PRO A CA 1
ATOM 878 C C . PRO A 1 109 ? 5.815 -10.187 -19.777 1.00 59.56 109 PRO A C 1
ATOM 880 O O . PRO A 1 109 ? 6.250 -9.342 -20.563 1.00 59.56 109 PRO A O 1
ATOM 883 N N . THR A 1 110 ? 4.644 -10.793 -19.980 1.00 59.84 110 THR A N 1
ATOM 884 C CA . THR A 1 110 ? 3.766 -10.502 -21.121 1.00 59.84 110 THR A CA 1
ATOM 885 C C . THR A 1 110 ? 3.133 -9.102 -21.059 1.00 59.84 110 THR A C 1
ATOM 887 O O . THR A 1 110 ? 3.079 -8.414 -22.085 1.00 59.84 110 THR A O 1
ATOM 890 N N . HIS A 1 111 ? 2.742 -8.618 -19.874 1.00 54.09 111 HIS A N 1
ATOM 891 C CA . HIS A 1 111 ? 2.088 -7.314 -19.682 1.00 54.09 111 HIS A CA 1
ATOM 892 C C . HIS A 1 111 ? 3.077 -6.146 -19.525 1.00 54.09 111 HIS A C 1
ATOM 894 O O . HIS A 1 111 ? 2.797 -5.030 -19.980 1.00 54.09 111 HIS A O 1
ATOM 900 N N . LEU A 1 112 ? 4.267 -6.407 -18.973 1.00 56.44 112 LEU A N 1
ATOM 901 C CA . LEU A 1 112 ? 5.350 -5.421 -18.854 1.00 56.44 112 LEU A CA 1
ATOM 902 C C . LEU A 1 112 ? 5.825 -4.888 -20.215 1.00 56.44 112 LEU A C 1
ATOM 904 O O . LEU A 1 112 ? 6.181 -3.711 -20.317 1.00 56.44 112 LEU A O 1
ATOM 908 N N . SER A 1 113 ? 5.781 -5.701 -21.279 1.00 52.97 113 SER A N 1
ATOM 909 C CA . SER A 1 113 ? 6.164 -5.266 -22.634 1.00 52.97 113 SER A CA 1
ATOM 910 C C . SER A 1 113 ? 5.266 -4.137 -23.160 1.00 52.97 113 SER A C 1
ATOM 912 O O . SER A 1 113 ? 5.748 -3.176 -23.755 1.00 52.97 113 SER A O 1
ATOM 914 N N . VAL A 1 114 ? 3.963 -4.192 -22.870 1.00 54.28 114 VAL A N 1
ATOM 915 C CA . VAL A 1 114 ? 2.981 -3.216 -23.358 1.00 54.28 114 VAL A CA 1
ATOM 916 C C . VAL A 1 114 ? 3.079 -1.908 -22.575 1.00 54.28 114 VAL A C 1
ATOM 918 O O . VAL A 1 114 ? 3.038 -0.829 -23.170 1.00 54.28 114 VAL A O 1
ATOM 921 N N . HIS A 1 115 ? 3.259 -1.978 -21.253 1.00 54.69 115 HIS A N 1
ATOM 922 C CA . HIS A 1 115 ? 3.370 -0.778 -20.421 1.00 54.69 115 HIS A CA 1
ATOM 923 C C . HIS A 1 115 ? 4.711 -0.057 -20.629 1.00 54.69 115 HIS A C 1
ATOM 925 O O . HIS A 1 115 ? 4.733 1.168 -20.734 1.00 54.69 115 HIS A O 1
ATOM 931 N N . SER A 1 116 ? 5.817 -0.797 -20.778 1.00 53.97 116 SER A N 1
ATOM 932 C CA . SER A 1 116 ? 7.130 -0.216 -21.099 1.00 53.97 116 SER A CA 1
ATOM 933 C C . SER A 1 116 ? 7.160 0.420 -22.493 1.00 53.97 116 SER A C 1
ATOM 935 O O . SER A 1 116 ? 7.644 1.542 -22.626 1.00 53.97 116 SER A O 1
ATOM 937 N N . LEU A 1 117 ? 6.559 -0.211 -23.512 1.00 54.75 117 LEU A N 1
ATOM 938 C CA . LEU A 1 117 ? 6.421 0.373 -24.856 1.00 54.75 117 LEU A CA 1
ATOM 939 C C . LEU A 1 117 ? 5.536 1.626 -24.869 1.00 54.75 117 LEU A C 1
ATOM 941 O O . LEU A 1 117 ? 5.837 2.591 -25.573 1.00 54.75 117 LEU A O 1
ATOM 945 N N . THR A 1 118 ? 4.456 1.633 -24.085 1.00 54.69 118 THR A N 1
ATOM 946 C CA . THR A 1 118 ? 3.545 2.784 -23.998 1.00 54.69 118 THR A CA 1
ATOM 947 C C . THR A 1 118 ? 4.190 3.940 -23.238 1.00 54.69 118 THR A C 1
ATOM 949 O O . THR A 1 118 ? 4.122 5.077 -23.694 1.00 54.69 118 THR A O 1
ATOM 952 N N . PHE A 1 119 ? 4.877 3.663 -22.127 1.00 55.41 119 PHE A N 1
ATOM 953 C CA . PHE A 1 119 ? 5.602 4.671 -21.352 1.00 55.41 119 PHE A CA 1
ATOM 954 C C . PHE A 1 119 ? 6.786 5.250 -22.139 1.00 55.41 119 PHE A C 1
ATOM 956 O O . PHE A 1 119 ? 6.974 6.465 -22.145 1.00 55.41 119 PHE A O 1
ATOM 963 N N . HIS A 1 120 ? 7.525 4.413 -22.878 1.00 54.16 120 HIS A N 1
ATOM 964 C CA . HIS A 1 120 ? 8.603 4.856 -23.764 1.00 54.16 120 HIS A CA 1
ATOM 965 C C . HIS A 1 120 ? 8.081 5.746 -24.903 1.00 54.16 120 HIS A C 1
ATOM 967 O O . HIS A 1 120 ? 8.582 6.855 -25.072 1.00 54.16 120 HIS A O 1
ATOM 973 N N . ARG A 1 121 ? 7.004 5.346 -25.603 1.00 51.91 121 ARG A N 1
ATOM 974 C CA . ARG A 1 121 ? 6.355 6.204 -26.619 1.00 51.91 121 ARG A CA 1
ATOM 975 C C . A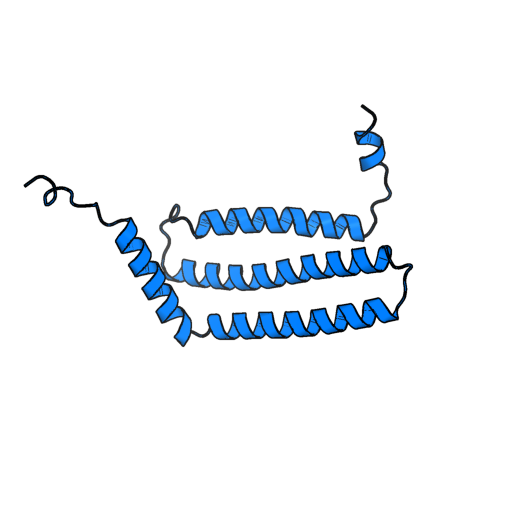RG A 1 121 ? 5.837 7.518 -26.042 1.00 51.91 121 ARG A C 1
ATOM 977 O O . ARG A 1 121 ? 5.940 8.557 -26.688 1.00 51.91 121 ARG A O 1
ATOM 984 N N . HIS A 1 122 ? 5.261 7.490 -24.842 1.00 51.91 122 HIS A N 1
ATOM 985 C CA . HIS A 1 122 ? 4.719 8.695 -24.223 1.00 51.91 122 HIS A CA 1
ATOM 986 C C . HIS A 1 122 ? 5.830 9.676 -23.815 1.00 51.91 122 HIS A C 1
ATOM 988 O O . HIS A 1 122 ? 5.630 10.887 -23.911 1.00 51.91 122 HIS A O 1
ATOM 994 N N . PHE A 1 123 ? 7.002 9.168 -23.417 1.00 53.25 123 PHE A N 1
ATOM 995 C CA . PHE A 1 123 ? 8.193 9.977 -23.146 1.00 53.25 123 PHE A CA 1
ATOM 996 C C . PHE A 1 123 ? 8.842 10.522 -24.421 1.00 53.25 123 PHE A C 1
ATOM 998 O O . PHE A 1 123 ? 9.210 11.696 -24.439 1.00 53.25 123 PHE A O 1
ATOM 1005 N N . GLU A 1 124 ? 8.926 9.730 -25.495 1.00 53.28 124 GLU A N 1
ATOM 1006 C CA . GLU A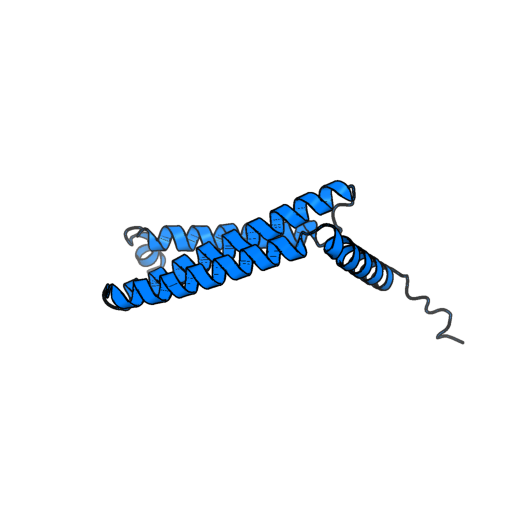 1 124 ? 9.384 10.226 -26.801 1.00 53.28 124 GLU A CA 1
ATOM 1007 C C . GLU A 1 124 ? 8.506 11.385 -27.292 1.00 53.28 124 GLU A C 1
ATOM 1009 O O . GLU A 1 124 ? 9.033 12.421 -27.687 1.00 53.28 124 GLU A O 1
ATOM 1014 N N . CYS A 1 125 ? 7.177 11.295 -27.152 1.00 52.25 125 CYS A N 1
ATOM 1015 C CA . CYS A 1 125 ? 6.277 12.399 -27.503 1.00 52.25 125 CYS A CA 1
ATOM 1016 C C . CYS A 1 125 ? 6.479 13.677 -26.666 1.00 52.25 125 CYS A C 1
ATOM 1018 O O . CYS A 1 125 ? 6.169 14.764 -27.149 1.00 52.25 125 CYS A O 1
ATOM 1020 N N . ILE A 1 126 ? 6.964 13.574 -25.424 1.00 54.91 126 ILE A N 1
ATOM 1021 C CA . ILE A 1 126 ? 7.211 14.738 -24.553 1.00 54.91 126 ILE A CA 1
ATOM 1022 C C . ILE A 1 126 ? 8.582 15.365 -24.842 1.00 54.91 126 ILE A C 1
ATOM 1024 O O . ILE A 1 126 ? 8.726 16.584 -24.760 1.00 54.91 126 ILE A O 1
ATOM 1028 N N . LEU A 1 127 ? 9.582 14.547 -25.180 1.00 53.75 127 LEU A N 1
ATOM 1029 C CA . LEU A 1 127 ? 10.948 14.992 -25.470 1.00 53.75 127 LEU A CA 1
ATOM 1030 C C . LEU A 1 127 ? 11.182 15.366 -26.933 1.00 53.75 127 LEU A C 1
ATOM 1032 O O . LEU A 1 127 ? 12.224 15.949 -27.236 1.00 53.75 127 LEU A O 1
ATOM 1036 N N . GLN A 1 128 ? 10.244 15.074 -27.837 1.00 53.69 128 GLN A N 1
ATOM 1037 C CA . GLN A 1 128 ? 10.374 15.499 -29.222 1.00 53.69 128 GLN A CA 1
ATOM 1038 C C . GLN A 1 128 ? 10.371 17.035 -29.267 1.00 53.69 128 GLN A C 1
ATOM 1040 O O . GLN A 1 128 ? 9.383 17.655 -28.854 1.00 53.69 128 GLN A O 1
ATOM 1045 N N . PRO A 1 129 ? 11.464 17.680 -29.725 1.00 48.22 129 PRO A N 1
ATOM 1046 C CA . PRO A 1 129 ? 11.503 19.125 -29.852 1.00 48.22 129 PRO A CA 1
ATOM 1047 C C . PRO A 1 129 ? 10.343 19.524 -30.751 1.00 48.22 129 PRO A C 1
ATOM 1049 O O . PRO A 1 129 ? 10.231 19.069 -31.889 1.00 48.22 129 PRO A O 1
ATOM 1052 N N . ARG A 1 130 ? 9.426 20.313 -30.188 1.00 57.44 130 ARG A N 1
ATOM 1053 C CA . ARG A 1 130 ? 8.250 20.811 -30.887 1.00 57.44 130 ARG A CA 1
ATOM 1054 C C . ARG A 1 130 ? 8.760 21.666 -32.046 1.00 57.44 130 ARG A C 1
ATOM 1056 O O . ARG A 1 130 ? 9.184 22.799 -31.834 1.00 57.44 130 ARG A O 1
ATOM 1063 N N . ASP A 1 131 ? 8.815 21.081 -33.237 1.00 58.69 131 ASP A N 1
ATOM 1064 C CA . ASP A 1 131 ? 9.283 21.752 -34.442 1.00 58.69 131 ASP A CA 1
ATOM 1065 C C . ASP A 1 131 ? 8.244 22.806 -34.840 1.00 58.69 131 ASP A C 1
ATOM 1067 O O . ASP A 1 131 ? 7.211 22.518 -35.440 1.00 58.69 131 ASP A O 1
ATOM 1071 N N . TRP A 1 132 ? 8.487 24.043 -34.410 1.00 55.50 132 TRP A N 1
ATOM 1072 C CA . TRP A 1 132 ? 7.638 25.200 -34.689 1.00 55.50 132 TRP A CA 1
ATOM 1073 C C . TRP A 1 132 ? 7.838 25.760 -36.108 1.00 55.50 132 TRP A C 1
ATOM 1075 O O . TRP A 1 132 ? 7.185 26.741 -36.470 1.00 55.50 132 TRP A O 1
ATOM 1085 N N . SER A 1 133 ? 8.710 25.163 -36.932 1.00 59.41 133 SER A N 1
ATOM 1086 C CA . SER A 1 133 ? 9.022 25.671 -38.276 1.00 59.41 133 SER A CA 1
ATOM 1087 C C . SER A 1 133 ? 7.857 25.563 -39.271 1.00 59.41 133 SER A C 1
ATOM 1089 O O . SER A 1 133 ? 7.840 26.277 -40.274 1.00 59.41 133 SER A O 1
ATOM 1091 N N . SER A 1 134 ? 6.848 24.734 -38.984 1.00 59.56 134 SER A N 1
ATOM 1092 C CA . SER A 1 134 ? 5.656 24.557 -39.824 1.00 59.56 134 SER A CA 1
ATOM 1093 C C . SER A 1 134 ? 4.465 25.447 -39.447 1.00 59.56 134 SER A C 1
ATOM 1095 O O . SER A 1 134 ? 3.476 25.454 -40.170 1.00 59.56 134 SER A O 1
ATOM 1097 N N . VAL A 1 135 ? 4.527 26.175 -38.326 1.00 59.94 135 VAL A N 1
ATOM 1098 C CA . VAL A 1 135 ? 3.439 27.063 -37.853 1.00 59.94 135 VAL A CA 1
ATOM 1099 C C . VAL A 1 135 ? 3.661 28.518 -38.291 1.00 59.94 135 VAL A C 1
ATOM 1101 O O . VAL A 1 135 ? 2.730 29.315 -38.309 1.00 59.94 135 VAL A O 1
ATOM 1104 N N . LEU A 1 136 ? 4.891 28.865 -38.674 1.00 60.34 136 LEU A N 1
ATOM 1105 C CA . LEU A 1 136 ? 5.293 30.212 -39.095 1.00 60.34 136 LEU A CA 1
ATOM 1106 C C . LEU A 1 136 ? 5.283 30.414 -40.624 1.00 60.34 136 LEU A C 1
ATOM 1108 O O . LEU A 1 136 ? 5.931 31.343 -41.106 1.00 60.34 136 LEU A O 1
ATOM 1112 N N . ARG A 1 137 ? 4.586 29.562 -41.390 1.00 53.78 137 ARG A N 1
ATOM 1113 C CA . ARG A 1 137 ? 4.443 29.705 -42.847 1.00 53.78 137 ARG A CA 1
ATOM 1114 C C . ARG A 1 137 ? 2.996 29.954 -43.252 1.00 53.78 137 ARG A C 1
ATOM 1116 O O . ARG A 1 137 ? 2.118 29.254 -42.707 1.00 53.78 137 ARG A O 1
#

Foldseek 3Di:
DPVVCVVPPDPDDPLNVLVVVLVVLVVVLVVVCVVLVPPPDPDDPVVNLVVVLVSLVSVLVSVLSVLVSVLVVVCVVVPNDPVSSVVSVVVSVVVSVVSVVVSVVCNPPVNCVVVVVVVVVVVCVVPVPPPCVVVVD

pLDDT: mean 70.17, std 11.75, range [48.22, 91.44]

Sequence (137 aa):
MIIIEYVWCRPWTWVSTMFVIVRYIGLCWVMTFVLFCTSFIPGPLEVGSVIYQISGWAFVAFLSAADLVMILRVYAMWNRSKPILCILLFIYVLQTIVAVVLDGVINDPTHLSVHSLTFHRHFECILQPRDWSSVLR